Protein AF-A0A849ET04-F1 (afdb_monomer_lite)

Secondary structure (DSSP, 8-state):
-HHHHHHHHHHHHHHHHHHHHHHHHHHHHHHHHHHHHHHHHTT-HHHHHHHHTT---HHHHHHHHHHHHHTT---HHHHHHHHHHHHHHHHHHHHTT-S--

pLDDT: mean 79.89, std 9.7, range [44.94, 90.81]

Structure (mmCIF, N/CA/C/O backbone):
data_AF-A0A849ET04-F1
#
_entry.id   AF-A0A849ET04-F1
#
loop_
_atom_site.group_PDB
_atom_site.id
_atom_site.type_symbol
_atom_site.label_atom_id
_atom_site.label_alt_id
_atom_site.label_comp_id
_atom_site.label_asym_id
_atom_site.label_entity_id
_atom_site.label_seq_id
_atom_site.pdbx_PDB_ins_code
_atom_site.Cartn_x
_atom_site.Cartn_y
_atom_site.Cartn_z
_atom_site.occupancy
_atom_site.B_iso_or_equiv
_atom_site.auth_seq_id
_atom_site.auth_comp_id
_atom_site.auth_asym_id
_atom_site.auth_atom_id
_atom_site.pdbx_PDB_model_num
ATOM 1 N N . MET A 1 1 ? 25.340 0.152 -34.659 1.00 71.75 1 MET A N 1
ATOM 2 C CA . MET A 1 1 ? 23.879 -0.071 -34.514 1.00 71.75 1 MET A CA 1
ATOM 3 C C . MET A 1 1 ? 23.505 -1.174 -33.518 1.00 71.75 1 MET A C 1
ATOM 5 O O . MET A 1 1 ? 22.446 -1.074 -32.926 1.00 71.75 1 MET A O 1
ATOM 9 N N . TYR A 1 2 ? 24.348 -2.176 -33.252 1.00 82.56 2 TYR A N 1
ATOM 10 C CA . TYR A 1 2 ? 24.080 -3.177 -32.202 1.00 82.56 2 TYR A CA 1
ATOM 11 C C . TYR A 1 2 ? 24.100 -2.664 -30.741 1.00 82.56 2 TYR A C 1
ATOM 13 O O . TYR A 1 2 ? 23.275 -3.129 -29.957 1.00 82.56 2 TYR A O 1
ATOM 21 N N . PRO A 1 3 ? 24.942 -1.680 -30.351 1.00 87.88 3 PRO A N 1
ATOM 22 C CA . PRO A 1 3 ? 24.981 -1.209 -28.961 1.00 87.88 3 PRO A CA 1
ATOM 23 C C . PRO A 1 3 ? 23.670 -0.564 -28.491 1.00 87.88 3 PRO A C 1
ATOM 25 O O . PRO A 1 3 ? 23.232 -0.799 -27.370 1.00 87.88 3 PRO A O 1
ATOM 28 N N . ILE A 1 4 ? 23.000 0.201 -29.361 1.00 88.38 4 ILE A N 1
ATOM 29 C CA . ILE A 1 4 ? 21.738 0.867 -29.009 1.00 88.38 4 ILE A CA 1
ATOM 30 C C . ILE A 1 4 ? 20.568 -0.119 -28.896 1.00 88.38 4 ILE A C 1
ATOM 32 O O . ILE A 1 4 ? 19.712 0.037 -28.031 1.00 88.38 4 ILE A O 1
ATOM 36 N N . LEU A 1 5 ? 20.577 -1.186 -29.703 1.00 90.75 5 LEU A N 1
ATOM 37 C CA . LEU A 1 5 ? 19.618 -2.290 -29.610 1.00 90.75 5 LEU A CA 1
ATOM 38 C C . LEU A 1 5 ? 19.722 -3.027 -28.267 1.00 90.75 5 LEU A C 1
ATOM 40 O O . LEU A 1 5 ? 18.702 -3.379 -27.680 1.00 90.75 5 LEU A O 1
ATOM 44 N N . PHE A 1 6 ? 20.940 -3.222 -27.756 1.00 90.19 6 PHE A N 1
ATOM 45 C CA . PHE A 1 6 ? 21.166 -3.874 -26.465 1.00 90.19 6 PHE A CA 1
ATOM 46 C C . PHE A 1 6 ? 20.657 -3.032 -25.284 1.00 90.19 6 PHE A C 1
ATOM 48 O O . PHE A 1 6 ? 19.980 -3.547 -24.390 1.00 90.19 6 PHE A O 1
ATOM 55 N N . VAL A 1 7 ? 20.913 -1.720 -25.308 1.00 90.06 7 VAL A N 1
ATOM 56 C CA . VAL A 1 7 ? 20.385 -0.782 -24.303 1.00 90.06 7 VAL A CA 1
ATOM 57 C C . VAL A 1 7 ? 18.856 -0.743 -24.350 1.00 90.06 7 VAL A C 1
ATOM 59 O O . VAL A 1 7 ? 18.211 -0.817 -23.306 1.00 90.06 7 VAL A O 1
ATOM 62 N N . PHE A 1 8 ? 18.268 -0.712 -25.551 1.00 89.62 8 PHE A N 1
ATOM 63 C CA . PHE A 1 8 ? 16.816 -0.728 -25.730 1.00 89.62 8 PHE A CA 1
ATOM 64 C C . PHE A 1 8 ? 16.170 -2.004 -25.173 1.00 89.62 8 PHE A C 1
ATOM 66 O O . PHE A 1 8 ? 15.202 -1.920 -24.419 1.00 89.62 8 PHE A O 1
ATOM 73 N N . MET A 1 9 ? 16.726 -3.183 -25.476 1.00 90.81 9 MET A N 1
ATOM 74 C CA . MET A 1 9 ? 16.229 -4.449 -24.921 1.00 90.81 9 MET A CA 1
ATOM 75 C C . MET A 1 9 ? 16.304 -4.480 -23.393 1.00 90.81 9 MET A C 1
ATOM 77 O O . MET A 1 9 ? 15.355 -4.915 -22.742 1.00 90.81 9 MET A O 1
ATOM 81 N N . THR A 1 10 ? 17.393 -3.971 -22.816 1.00 89.81 10 THR A N 1
ATOM 82 C CA . THR A 1 10 ? 17.563 -3.914 -21.357 1.00 89.81 10 THR A CA 1
ATOM 83 C C . THR A 1 10 ? 16.545 -2.964 -20.714 1.00 89.81 10 THR A C 1
ATOM 85 O O . THR A 1 10 ? 15.893 -3.332 -19.737 1.00 89.81 10 THR A O 1
ATOM 88 N N . GLY A 1 11 ? 16.329 -1.778 -21.294 1.00 87.81 11 GLY A N 1
ATOM 89 C CA . GLY A 1 11 ? 15.301 -0.841 -20.829 1.00 87.81 11 GLY A CA 1
ATOM 90 C C . GLY A 1 11 ? 13.886 -1.420 -20.926 1.00 87.81 11 GLY A C 1
ATOM 91 O O . GLY A 1 11 ? 13.095 -1.289 -19.991 1.00 87.81 11 GLY A O 1
ATOM 92 N N . MET A 1 12 ? 13.580 -2.131 -22.015 1.00 90.38 12 MET A N 1
ATOM 93 C CA . MET A 1 12 ? 12.275 -2.766 -22.202 1.00 90.38 12 MET A CA 1
ATOM 94 C C . MET A 1 12 ? 12.038 -3.909 -21.206 1.00 90.38 12 MET A C 1
ATOM 96 O O . MET A 1 12 ? 10.937 -4.027 -20.670 1.00 90.38 12 MET A O 1
ATOM 100 N N . ALA A 1 13 ? 13.065 -4.703 -20.886 1.00 89.19 13 ALA A N 1
ATOM 101 C CA . ALA A 1 13 ? 12.972 -5.747 -19.866 1.00 89.19 13 ALA A CA 1
ATOM 102 C C . ALA A 1 13 ? 12.620 -5.171 -18.481 1.00 89.19 13 ALA A C 1
ATOM 104 O O . ALA A 1 13 ? 11.705 -5.668 -17.820 1.00 89.19 13 ALA A O 1
ATOM 105 N N . ILE A 1 14 ? 13.277 -4.077 -18.078 1.00 87.25 14 ILE A N 1
ATOM 106 C CA . ILE A 1 14 ? 13.007 -3.388 -16.804 1.00 87.25 14 ILE A CA 1
ATOM 107 C C . ILE A 1 14 ? 11.580 -2.817 -16.785 1.00 87.25 14 ILE A C 1
ATOM 109 O O . ILE A 1 14 ? 10.857 -2.964 -15.796 1.00 87.25 14 ILE A O 1
ATOM 113 N N . ALA A 1 15 ? 11.144 -2.196 -17.885 1.00 86.31 15 ALA A N 1
ATOM 114 C CA . ALA A 1 15 ? 9.799 -1.637 -17.999 1.00 86.31 15 ALA A CA 1
ATOM 115 C C . ALA A 1 15 ? 8.707 -2.715 -17.880 1.00 86.31 15 ALA A C 1
ATOM 117 O O . ALA A 1 15 ? 7.711 -2.515 -17.178 1.00 86.31 15 ALA A O 1
ATOM 118 N N . ILE A 1 16 ? 8.906 -3.875 -18.513 1.00 89.31 16 ILE A N 1
ATOM 119 C CA . ILE A 1 16 ? 7.967 -5.002 -18.450 1.00 89.31 16 ILE A CA 1
ATOM 120 C C . ILE A 1 16 ? 7.900 -5.575 -17.031 1.00 89.31 16 ILE A C 1
ATOM 122 O O . ILE A 1 16 ? 6.803 -5.749 -16.494 1.00 89.31 16 ILE A O 1
ATOM 126 N N . GLU A 1 17 ? 9.042 -5.830 -16.387 1.00 86.69 17 GLU A N 1
ATOM 127 C CA . GLU A 1 17 ? 9.067 -6.321 -15.004 1.00 86.69 17 GLU A CA 1
ATOM 128 C C . GLU A 1 17 ? 8.305 -5.370 -14.066 1.00 86.69 17 GLU A C 1
ATOM 130 O O . GLU A 1 17 ? 7.490 -5.799 -13.238 1.00 86.69 17 GLU A O 1
ATOM 135 N N . ARG A 1 18 ? 8.518 -4.060 -14.241 1.00 82.50 18 ARG A N 1
ATOM 136 C CA . ARG A 1 18 ? 7.829 -3.013 -13.487 1.00 82.50 18 ARG A CA 1
ATOM 137 C C . ARG A 1 18 ? 6.322 -3.046 -13.714 1.00 82.50 18 ARG A C 1
ATOM 139 O O . ARG A 1 18 ? 5.577 -2.995 -12.733 1.00 82.50 18 ARG A O 1
ATOM 146 N N . TRP A 1 19 ? 5.871 -3.160 -14.963 1.00 84.56 19 TRP A N 1
ATOM 147 C CA . TRP A 1 19 ? 4.447 -3.267 -15.288 1.00 84.56 19 TRP A CA 1
ATOM 148 C C . TRP A 1 19 ? 3.815 -4.428 -14.516 1.00 84.56 19 TRP A C 1
ATOM 150 O O . TRP A 1 19 ? 2.844 -4.228 -13.780 1.00 84.56 19 TRP A O 1
ATOM 160 N N . PHE A 1 20 ? 4.379 -5.635 -14.621 1.00 86.75 20 PHE A N 1
ATOM 161 C CA . PHE A 1 20 ? 3.846 -6.809 -13.927 1.00 86.75 20 PHE A CA 1
ATOM 162 C C . PHE A 1 20 ? 3.825 -6.627 -12.408 1.00 86.75 20 PHE A C 1
ATOM 164 O O . PHE A 1 20 ? 2.839 -6.976 -11.753 1.00 86.75 20 PHE A O 1
ATOM 171 N N . ARG A 1 21 ? 4.887 -6.052 -11.836 1.00 81.81 21 ARG A N 1
ATOM 172 C CA . ARG A 1 21 ? 4.998 -5.833 -10.393 1.00 81.81 21 ARG A CA 1
ATOM 173 C C . ARG A 1 21 ? 3.973 -4.821 -9.878 1.00 81.81 21 ARG A C 1
ATOM 175 O O . ARG A 1 21 ? 3.277 -5.137 -8.913 1.00 81.81 21 ARG A O 1
ATOM 182 N N . LEU A 1 22 ? 3.838 -3.653 -10.514 1.00 80.81 22 LEU A N 1
ATOM 183 C CA . LEU A 1 22 ? 2.847 -2.646 -10.109 1.00 80.81 22 LEU A CA 1
ATOM 184 C C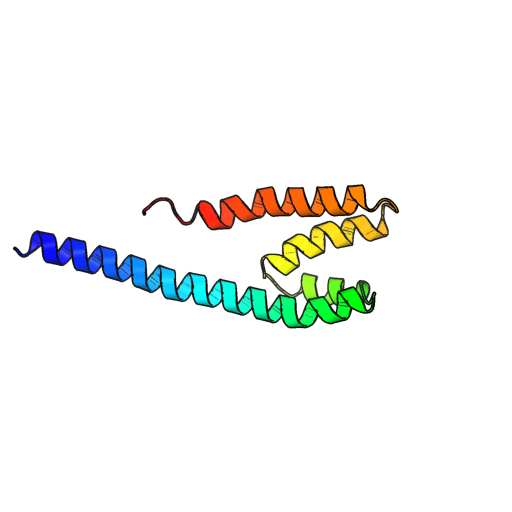 . LEU A 1 22 ? 1.426 -3.183 -10.246 1.00 80.81 22 LEU A C 1
ATOM 186 O O . LEU A 1 22 ? 0.633 -3.036 -9.319 1.00 80.81 22 LEU A O 1
ATOM 190 N N . ASN A 1 23 ? 1.119 -3.863 -11.353 1.00 84.69 23 ASN A N 1
ATOM 191 C CA . ASN A 1 23 ? -0.198 -4.468 -11.532 1.00 84.69 23 ASN A CA 1
ATOM 192 C C . ASN A 1 23 ? -0.499 -5.515 -10.464 1.00 84.69 23 ASN A C 1
ATOM 194 O O . ASN A 1 23 ? -1.612 -5.557 -9.941 1.00 84.69 23 ASN A O 1
ATOM 198 N N . ARG A 1 24 ? 0.489 -6.337 -10.095 1.00 84.25 24 ARG A N 1
ATOM 199 C CA . ARG A 1 24 ? 0.323 -7.330 -9.033 1.00 84.25 24 ARG A CA 1
ATOM 200 C C . ARG A 1 24 ? 0.065 -6.674 -7.679 1.00 84.25 24 ARG A C 1
ATOM 202 O O . ARG A 1 24 ? -0.886 -7.058 -7.004 1.00 84.25 24 ARG A O 1
ATOM 209 N N . VAL A 1 25 ? 0.875 -5.690 -7.286 1.00 82.00 25 VAL A N 1
ATOM 210 C CA . VAL A 1 25 ? 0.717 -4.989 -5.999 1.00 82.00 25 VAL A CA 1
ATOM 211 C C . VAL A 1 25 ? -0.605 -4.221 -5.955 1.00 82.00 25 VAL A C 1
ATOM 213 O O . VAL A 1 25 ? -1.355 -4.361 -4.992 1.00 82.00 25 VAL A O 1
ATOM 216 N N . GLY A 1 26 ? -0.945 -3.488 -7.017 1.00 83.06 26 GLY A N 1
ATOM 217 C CA . GLY A 1 26 ? -2.208 -2.758 -7.122 1.00 83.06 26 GLY A CA 1
ATOM 218 C C . GLY A 1 26 ? -3.428 -3.678 -7.077 1.00 83.06 26 GLY A C 1
ATOM 219 O O . GLY A 1 26 ? -4.397 -3.384 -6.380 1.00 83.06 26 GLY A O 1
ATOM 220 N N . SER A 1 27 ? -3.367 -4.829 -7.755 1.00 85.44 27 SER A N 1
ATOM 221 C CA . SER A 1 27 ? -4.436 -5.832 -7.727 1.00 85.44 27 SER A CA 1
ATOM 222 C C . SER A 1 27 ? -4.645 -6.413 -6.325 1.00 85.44 27 SER A C 1
ATOM 224 O O . SER A 1 27 ? -5.782 -6.468 -5.855 1.00 85.44 27 SER A O 1
ATOM 226 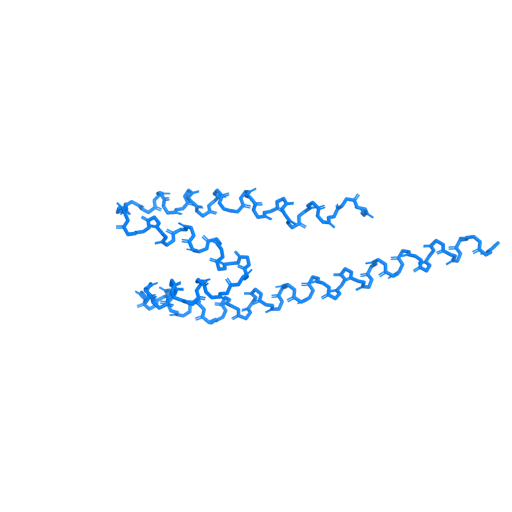N N . ILE A 1 28 ? -3.561 -6.778 -5.629 1.00 85.06 28 ILE A N 1
ATOM 227 C CA . ILE A 1 28 ? -3.621 -7.281 -4.248 1.00 85.06 28 ILE A CA 1
ATOM 228 C C . ILE A 1 28 ? -4.221 -6.214 -3.331 1.00 85.06 28 ILE A C 1
ATOM 230 O O . ILE A 1 28 ? -5.192 -6.488 -2.632 1.00 85.06 28 ILE A O 1
ATOM 234 N N . ASN A 1 29 ? -3.715 -4.982 -3.399 1.00 85.44 29 ASN A N 1
ATOM 235 C CA . ASN A 1 29 ? -4.172 -3.893 -2.543 1.00 85.44 29 ASN A CA 1
ATOM 236 C C . ASN A 1 29 ? -5.661 -3.573 -2.755 1.00 85.44 29 ASN A C 1
ATOM 238 O O . ASN A 1 29 ? -6.418 -3.418 -1.798 1.00 85.44 29 ASN A O 1
ATOM 242 N N . ARG A 1 30 ? -6.112 -3.544 -4.017 1.00 85.88 30 ARG A N 1
ATOM 243 C CA . ARG A 1 30 ? -7.520 -3.311 -4.366 1.00 85.88 30 ARG A CA 1
ATOM 244 C C . ARG A 1 30 ? -8.422 -4.450 -3.897 1.00 85.88 30 ARG A C 1
ATOM 246 O O . ARG A 1 30 ? -9.523 -4.188 -3.415 1.00 85.88 30 ARG A O 1
ATOM 253 N N . LYS A 1 31 ? -7.963 -5.700 -4.013 1.00 87.44 31 LYS A N 1
ATOM 254 C CA . LYS A 1 31 ? -8.693 -6.871 -3.516 1.00 87.44 31 LYS A CA 1
ATOM 255 C C . LYS A 1 31 ? -8.860 -6.792 -2.001 1.00 87.44 31 LYS A C 1
ATOM 257 O O . LYS A 1 31 ? -9.986 -6.887 -1.522 1.00 87.44 31 LYS A O 1
ATOM 262 N N . THR A 1 32 ? -7.783 -6.541 -1.264 1.00 85.81 32 THR A N 1
ATOM 263 C CA . THR A 1 32 ? -7.831 -6.411 0.196 1.00 85.81 32 THR A CA 1
ATOM 264 C C . THR A 1 32 ? -8.733 -5.249 0.625 1.00 85.81 32 THR A C 1
ATOM 266 O O . THR A 1 32 ? -9.605 -5.433 1.473 1.00 85.81 32 THR A O 1
ATOM 269 N N . TRP A 1 33 ? -8.637 -4.087 -0.033 1.00 87.25 33 TRP A N 1
ATOM 270 C CA . TRP A 1 33 ? -9.521 -2.948 0.242 1.00 87.25 33 TRP A CA 1
ATOM 271 C C . TRP A 1 33 ? -11.001 -3.268 0.002 1.00 87.25 33 TRP A C 1
ATOM 273 O O . TRP A 1 33 ? -11.837 -2.933 0.835 1.00 87.25 33 TRP A O 1
ATOM 283 N N . SER A 1 34 ? -11.337 -3.968 -1.088 1.00 87.25 34 SER A N 1
ATOM 284 C CA . SER A 1 34 ? -12.731 -4.330 -1.396 1.00 87.25 34 SER A CA 1
ATOM 285 C C . SER A 1 34 ? -13.383 -5.214 -0.327 1.00 87.25 34 SER A C 1
ATOM 287 O O . SER A 1 34 ? -14.597 -5.159 -0.142 1.00 87.25 34 SER A O 1
ATOM 289 N N . VAL A 1 35 ? -12.576 -5.996 0.396 1.00 86.25 35 VAL A N 1
ATOM 290 C CA . VAL A 1 35 ? -13.040 -6.872 1.476 1.00 86.25 35 VAL A CA 1
ATOM 291 C C . VAL A 1 35 ? -13.095 -6.122 2.809 1.00 86.25 35 VAL A C 1
ATOM 293 O O . VAL A 1 35 ? -14.067 -6.262 3.548 1.00 86.25 35 VAL A O 1
ATOM 296 N N . ILE A 1 36 ? -12.082 -5.305 3.113 1.00 85.81 36 ILE A N 1
ATOM 297 C CA . ILE A 1 36 ? -11.980 -4.600 4.397 1.00 85.81 36 ILE A CA 1
ATOM 298 C C . ILE A 1 36 ? -12.940 -3.406 4.478 1.00 85.81 36 ILE A C 1
ATOM 300 O O . ILE A 1 36 ? -13.575 -3.202 5.513 1.00 85.81 36 ILE A O 1
ATOM 304 N N . HIS A 1 37 ? -13.091 -2.635 3.398 1.00 86.06 37 HIS A N 1
ATOM 305 C CA . HIS A 1 37 ? -13.938 -1.440 3.350 1.00 86.06 37 HIS A CA 1
ATOM 306 C C . HIS A 1 37 ? -15.367 -1.666 3.888 1.00 86.06 37 HIS A C 1
ATOM 308 O O . HIS A 1 37 ? -15.769 -0.948 4.806 1.00 86.06 37 HIS A O 1
ATOM 314 N N . PRO A 1 38 ? -16.145 -2.668 3.423 1.00 88.75 38 PRO A N 1
ATOM 315 C CA . PRO A 1 38 ? -17.490 -2.894 3.952 1.00 88.75 38 PRO A CA 1
ATOM 316 C C . PRO A 1 38 ? -17.504 -3.310 5.432 1.00 88.75 38 PRO A C 1
ATOM 318 O O . PRO A 1 38 ? -18.486 -3.039 6.118 1.00 88.75 38 PRO A O 1
ATOM 321 N N . MET A 1 39 ? -16.449 -3.953 5.943 1.00 85.44 39 MET A N 1
ATOM 322 C CA . MET A 1 39 ? -16.350 -4.341 7.358 1.00 85.44 39 MET A CA 1
ATOM 323 C C . MET A 1 39 ? -16.036 -3.139 8.256 1.00 85.44 39 MET A C 1
ATOM 325 O O . MET A 1 39 ? -16.610 -3.023 9.337 1.00 85.44 39 MET A O 1
ATOM 329 N N . LEU A 1 40 ? -15.193 -2.212 7.784 1.00 83.38 40 LEU A N 1
ATOM 330 C CA . LEU A 1 40 ? -14.929 -0.938 8.460 1.00 83.38 40 LEU A CA 1
ATOM 331 C C . LEU A 1 40 ? -16.196 -0.081 8.561 1.00 83.38 40 LEU A C 1
ATOM 333 O O . LEU A 1 40 ? -16.498 0.432 9.634 1.00 83.38 40 LEU A O 1
ATOM 337 N N . VAL A 1 41 ? -16.975 0.017 7.476 1.00 85.19 41 VAL A N 1
ATOM 338 C CA . VAL A 1 41 ? -18.250 0.763 7.458 1.00 85.19 41 VAL A CA 1
ATOM 339 C C . VAL A 1 41 ? -19.273 0.157 8.426 1.00 85.19 41 VAL A C 1
ATOM 341 O O . VAL A 1 41 ? -20.020 0.885 9.072 1.00 85.19 41 VAL A O 1
ATOM 344 N N . LYS A 1 42 ? -19.287 -1.173 8.567 1.00 86.12 42 LYS A N 1
ATOM 345 C CA . LYS A 1 42 ? -20.154 -1.889 9.516 1.00 86.12 42 LYS A CA 1
ATOM 346 C C . LYS A 1 42 ? -19.669 -1.826 10.971 1.00 86.12 42 LYS A C 1
ATOM 348 O O . LYS A 1 42 ? -20.378 -2.303 11.851 1.00 86.12 42 LYS A O 1
ATOM 353 N N . GLY A 1 43 ? -18.483 -1.270 11.235 1.00 81.50 43 GLY A N 1
ATOM 354 C CA . GLY A 1 43 ? -17.892 -1.209 12.575 1.00 81.50 43 GLY A CA 1
ATOM 355 C C . GLY A 1 43 ? -17.321 -2.540 13.079 1.00 81.50 43 GLY A C 1
ATOM 356 O O . GLY A 1 43 ? -17.073 -2.689 14.273 1.00 81.50 43 GLY A O 1
ATOM 357 N N . GLU A 1 44 ? -17.089 -3.518 12.197 1.00 84.75 44 GLU A N 1
ATOM 358 C CA . GLU A 1 44 ? -16.575 -4.849 12.554 1.00 84.75 44 GLU A CA 1
ATOM 359 C C . GLU A 1 44 ? -15.038 -4.854 12.707 1.00 84.75 44 GLU A C 1
ATOM 361 O O . GLU A 1 44 ? -14.324 -5.602 12.034 1.00 84.75 44 GLU A O 1
ATOM 366 N N . PHE A 1 45 ? -14.501 -4.011 13.593 1.00 81.25 45 PHE A N 1
ATOM 367 C CA . PHE A 1 45 ? -13.054 -3.781 13.719 1.00 81.25 45 PHE A CA 1
ATOM 368 C C . PHE A 1 45 ? -12.252 -5.029 14.121 1.00 81.25 45 PHE A C 1
ATOM 370 O O . PHE A 1 45 ? -11.136 -5.215 13.637 1.00 81.25 45 PHE A O 1
ATOM 377 N N . ASP A 1 46 ? -12.811 -5.928 14.934 1.00 81.31 46 ASP A N 1
ATOM 378 C CA . ASP A 1 46 ? -12.113 -7.153 15.351 1.00 81.31 46 ASP A CA 1
ATOM 379 C C . ASP A 1 46 ? -11.925 -8.150 14.200 1.00 81.31 46 ASP A C 1
ATOM 381 O O . ASP A 1 46 ? -10.861 -8.761 14.064 1.00 81.31 46 ASP A O 1
ATOM 385 N N . LYS A 1 47 ? -12.916 -8.260 13.303 1.00 82.25 47 LYS A N 1
ATOM 386 C CA . LYS A 1 47 ? -12.790 -9.073 12.082 1.00 82.25 47 LYS A CA 1
ATOM 387 C C . LYS A 1 47 ? -11.757 -8.477 11.133 1.00 82.25 47 LYS A C 1
ATOM 389 O O . LYS A 1 47 ? -10.965 -9.213 10.545 1.00 82.25 47 LYS A O 1
ATOM 394 N N . VAL A 1 48 ? -11.737 -7.149 11.019 1.00 84.50 48 VAL A N 1
ATOM 395 C CA . VAL A 1 48 ? -10.751 -6.432 10.207 1.00 84.50 48 VAL A CA 1
ATOM 396 C C . VAL A 1 48 ? -9.337 -6.655 10.750 1.00 84.50 48 VAL A C 1
ATOM 398 O O . VAL A 1 48 ? -8.455 -7.015 9.975 1.00 84.50 48 VAL A O 1
ATOM 401 N N . ARG A 1 49 ? -9.117 -6.562 12.069 1.00 81.56 49 ARG A N 1
ATOM 402 C CA . ARG A 1 49 ? -7.818 -6.869 12.702 1.00 81.56 49 ARG A CA 1
ATOM 403 C C . ARG A 1 49 ? -7.351 -8.298 12.414 1.00 81.56 49 ARG A C 1
ATOM 405 O O . ARG A 1 49 ? -6.197 -8.500 12.041 1.00 81.56 49 ARG A O 1
ATOM 412 N N . ALA A 1 50 ? -8.243 -9.283 12.531 1.00 83.00 50 ALA A N 1
ATOM 413 C CA . ALA A 1 50 ? -7.917 -10.684 12.252 1.00 83.00 50 ALA A CA 1
ATOM 414 C C . ALA A 1 50 ? -7.555 -10.936 10.776 1.00 83.00 50 ALA A C 1
ATOM 416 O O . ALA A 1 50 ? -6.729 -11.799 10.474 1.00 83.00 50 ALA A O 1
ATOM 417 N N . MET A 1 51 ? -8.169 -10.190 9.854 1.00 82.06 51 MET A N 1
ATOM 418 C CA . MET A 1 51 ? -7.885 -10.273 8.422 1.00 82.06 51 MET A CA 1
ATOM 419 C C . MET A 1 51 ? -6.571 -9.578 8.063 1.00 82.06 51 MET A C 1
ATOM 421 O O . MET A 1 51 ? -5.747 -10.151 7.354 1.00 82.06 51 MET A O 1
ATOM 425 N N . ILE A 1 52 ? -6.353 -8.381 8.606 1.00 83.50 52 ILE A N 1
ATOM 426 C CA . ILE A 1 52 ? -5.132 -7.598 8.419 1.00 83.50 52 ILE A CA 1
ATOM 427 C C . ILE A 1 52 ? -3.906 -8.350 8.932 1.00 83.50 52 ILE A C 1
ATOM 429 O O . ILE A 1 52 ? -2.892 -8.379 8.251 1.00 83.50 52 ILE A O 1
ATOM 433 N N . GLY A 1 53 ? -3.995 -9.021 10.085 1.00 74.94 53 GLY A N 1
ATOM 434 C CA . GLY A 1 53 ? -2.869 -9.796 10.621 1.00 74.94 53 GLY A CA 1
ATOM 435 C C . GLY A 1 53 ? -2.419 -10.959 9.724 1.00 74.94 53 GLY A C 1
ATOM 436 O O . GLY A 1 53 ? -1.297 -11.440 9.859 1.00 74.94 53 GLY A O 1
ATOM 437 N N . LYS A 1 54 ? -3.276 -11.415 8.800 1.00 75.00 54 LYS A N 1
ATOM 438 C CA . LYS A 1 54 ? -2.967 -12.481 7.833 1.00 75.00 54 LYS A CA 1
ATOM 439 C C . LYS A 1 54 ? -2.533 -11.948 6.467 1.00 75.00 54 LYS A C 1
ATOM 441 O O . LYS A 1 54 ? -1.876 -12.674 5.721 1.00 75.00 54 LYS A O 1
ATOM 446 N N . ASP A 1 55 ? -2.908 -10.719 6.125 1.00 75.12 55 ASP A N 1
ATOM 447 C CA . ASP A 1 55 ? -2.655 -10.108 4.822 1.00 75.12 55 ASP A CA 1
ATOM 448 C C . ASP A 1 55 ? -1.418 -9.192 4.883 1.00 75.12 55 ASP A C 1
ATOM 450 O O . ASP A 1 55 ? -1.276 -8.362 5.773 1.00 75.12 55 ASP A O 1
ATOM 454 N N . LYS A 1 56 ? -0.498 -9.343 3.924 1.00 71.19 56 LYS A N 1
ATOM 455 C CA . LYS A 1 56 ? 0.739 -8.542 3.825 1.00 71.19 56 LYS A CA 1
ATOM 456 C C . LYS A 1 56 ? 0.598 -7.336 2.894 1.00 71.19 56 LYS A C 1
ATOM 458 O O . LYS A 1 56 ? 1.604 -6.748 2.503 1.00 71.19 56 LYS A O 1
ATOM 463 N N . SER A 1 57 ? -0.616 -7.010 2.459 1.00 81.25 57 SER A N 1
ATOM 464 C CA . SER A 1 57 ? -0.851 -5.825 1.643 1.00 81.25 57 SER A CA 1
ATOM 465 C C . SER A 1 57 ? -0.528 -4.544 2.410 1.00 81.25 57 SER A C 1
ATOM 467 O O . SER A 1 57 ? -0.650 -4.449 3.632 1.00 81.25 57 SER A O 1
ATOM 469 N N . THR A 1 58 ? -0.139 -3.528 1.654 1.00 81.06 58 THR A N 1
ATOM 470 C CA . THR A 1 58 ? 0.215 -2.212 2.174 1.00 81.06 58 THR A CA 1
ATOM 471 C C . THR A 1 58 ? -0.931 -1.563 2.956 1.00 81.06 58 THR A C 1
ATOM 473 O O . THR A 1 58 ? -0.723 -1.038 4.046 1.00 81.06 58 THR A O 1
ATOM 476 N N . VAL A 1 59 ? -2.163 -1.660 2.443 1.00 81.12 59 VAL A N 1
ATOM 477 C CA . VAL A 1 59 ? -3.368 -1.167 3.129 1.00 81.12 59 VAL A CA 1
ATOM 478 C C . VAL A 1 59 ? -3.627 -1.911 4.436 1.00 81.12 59 VAL A C 1
ATOM 480 O O . VAL A 1 59 ? -4.043 -1.287 5.409 1.00 81.12 59 VAL A O 1
ATOM 483 N N . ALA A 1 60 ? -3.364 -3.220 4.491 1.00 81.69 60 ALA A N 1
ATOM 484 C CA . ALA A 1 60 ? -3.500 -3.978 5.728 1.00 81.69 60 ALA A CA 1
ATOM 485 C C . ALA A 1 60 ? -2.510 -3.482 6.792 1.00 81.69 60 ALA A C 1
ATOM 487 O O . ALA A 1 60 ? -2.922 -3.213 7.914 1.00 81.69 60 ALA A O 1
ATOM 488 N N . GLN A 1 61 ? -1.239 -3.271 6.443 1.00 81.69 61 GLN A N 1
ATOM 489 C CA . GLN A 1 61 ? -0.240 -2.752 7.386 1.00 81.69 61 GLN A CA 1
ATOM 490 C C . GLN A 1 61 ? -0.614 -1.367 7.942 1.00 81.69 61 GLN A C 1
ATOM 492 O O . GLN A 1 61 ? -0.611 -1.185 9.160 1.00 81.69 61 GLN A O 1
ATOM 497 N N . MET A 1 62 ? -1.014 -0.437 7.067 1.00 85.12 62 MET A N 1
ATOM 498 C CA . MET A 1 62 ? -1.456 0.914 7.447 1.00 85.12 62 MET A CA 1
ATOM 499 C C . MET A 1 62 ? -2.658 0.873 8.404 1.00 85.12 62 MET A C 1
ATOM 501 O O . MET A 1 62 ? -2.648 1.465 9.484 1.00 85.12 62 MET A O 1
ATOM 505 N N . LEU A 1 63 ? -3.693 0.109 8.039 1.00 82.44 63 LEU A N 1
ATOM 506 C CA . LEU A 1 63 ? -4.888 -0.051 8.868 1.00 82.44 63 LEU A CA 1
ATOM 507 C C . LEU A 1 63 ? -4.590 -0.792 10.175 1.00 82.44 63 LEU A C 1
ATOM 509 O O . LEU A 1 63 ? -5.203 -0.492 11.192 1.00 82.44 63 LEU A O 1
ATOM 513 N N . GLY A 1 64 ? -3.656 -1.742 10.179 1.00 81.38 64 GLY A N 1
ATOM 514 C CA . GLY A 1 64 ? -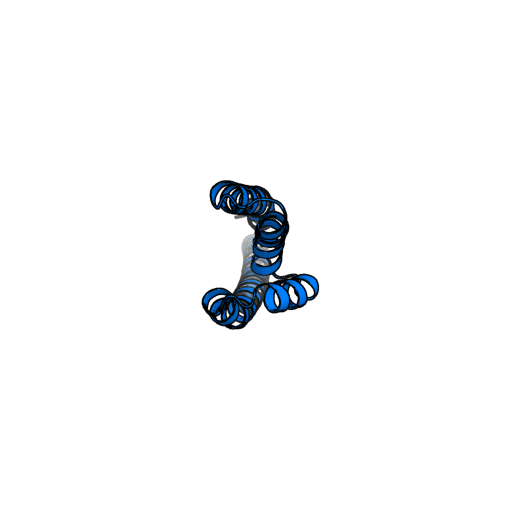3.242 -2.467 11.377 1.00 81.38 64 GLY A CA 1
ATOM 515 C C . GLY A 1 64 ? -2.663 -1.540 12.443 1.00 81.38 64 GLY A C 1
ATOM 516 O O . GLY A 1 64 ? -3.042 -1.649 13.609 1.00 81.38 64 GLY A O 1
ATOM 517 N N . MET A 1 65 ? -1.814 -0.589 12.043 1.00 79.75 65 MET A N 1
ATOM 518 C CA . MET A 1 65 ? -1.246 0.412 12.956 1.00 79.75 65 MET A CA 1
ATOM 519 C C . MET A 1 65 ? -2.312 1.372 13.494 1.00 79.75 65 MET A C 1
ATOM 521 O O . MET A 1 65 ? -2.382 1.583 14.707 1.00 79.75 65 MET A O 1
ATOM 525 N N . GLY A 1 66 ? -3.210 1.870 12.636 1.00 79.06 66 GLY A N 1
ATOM 526 C CA . GLY A 1 66 ? -4.333 2.710 13.074 1.00 79.06 66 GLY A CA 1
ATOM 527 C C . GLY A 1 66 ? -5.294 1.977 14.026 1.00 79.06 66 GLY A C 1
ATOM 528 O O . GLY A 1 66 ? -5.640 2.473 15.101 1.00 79.06 66 GLY A O 1
ATOM 529 N N . LEU A 1 67 ? -5.686 0.745 13.687 1.00 77.88 67 LEU A N 1
ATOM 530 C CA . LEU A 1 67 ? -6.609 -0.065 14.493 1.00 77.88 67 LEU A CA 1
ATOM 531 C C . LEU A 1 67 ? -5.993 -0.548 15.810 1.00 77.88 67 LEU A C 1
ATOM 533 O O . LEU A 1 67 ? -6.740 -0.802 16.759 1.00 77.88 67 LEU A O 1
ATOM 537 N N . ALA A 1 68 ? -4.667 -0.679 15.903 1.00 75.50 68 ALA A N 1
ATOM 538 C CA . ALA A 1 68 ? -3.984 -0.978 17.161 1.00 75.50 68 ALA A CA 1
ATOM 539 C C . ALA A 1 68 ? -4.135 0.172 18.175 1.00 75.50 68 ALA A C 1
ATOM 541 O O . ALA A 1 68 ? -4.325 -0.075 19.365 1.00 75.50 68 ALA A O 1
ATOM 542 N N . ARG A 1 69 ? -4.137 1.427 17.705 1.00 70.25 69 ARG A N 1
ATOM 543 C CA . ARG A 1 69 ? -4.317 2.622 18.548 1.00 70.25 69 ARG A CA 1
ATOM 544 C C . ARG A 1 69 ? -5.782 2.881 18.919 1.00 70.25 69 ARG A C 1
ATOM 546 O O . ARG A 1 69 ? -6.036 3.371 20.017 1.00 70.25 69 ARG A O 1
ATOM 553 N N . GLN A 1 70 ? -6.743 2.450 18.092 1.00 67.00 70 GLN A N 1
ATOM 554 C CA . GLN A 1 70 ? -8.188 2.585 18.358 1.00 67.00 70 GLN A CA 1
ATOM 555 C C . GLN A 1 70 ? -8.645 1.934 19.681 1.00 67.00 70 GLN A C 1
ATOM 557 O O . GLN A 1 70 ? -9.610 2.387 20.290 1.00 67.00 70 GLN A O 1
ATOM 562 N N . GLY A 1 71 ? -7.985 0.856 20.124 1.00 62.81 71 GLY A N 1
ATOM 563 C CA . GLY A 1 71 ? -8.326 0.174 21.381 1.00 62.81 71 GLY A CA 1
ATOM 564 C C . GLY A 1 71 ? -7.728 0.821 22.634 1.00 62.81 71 GLY A C 1
ATOM 565 O O . GLY A 1 71 ? -8.293 0.681 23.714 1.00 62.81 71 GLY A O 1
ATOM 566 N N . ALA A 1 72 ? -6.603 1.529 22.496 1.00 59.12 72 ALA A N 1
ATOM 567 C CA . ALA A 1 72 ? -5.862 2.109 23.615 1.00 59.12 72 ALA A CA 1
ATOM 568 C C . ALA A 1 72 ? -6.211 3.586 23.865 1.00 59.12 72 ALA A C 1
ATOM 570 O O . ALA A 1 72 ? -6.130 4.046 25.003 1.00 59.12 72 ALA A O 1
ATOM 571 N N . VAL A 1 73 ? -6.615 4.334 22.829 1.00 54.97 73 VAL A N 1
ATOM 572 C CA . VAL A 1 73 ? -6.878 5.777 22.923 1.00 54.97 73 VAL A CA 1
ATOM 573 C C . VAL A 1 73 ? -8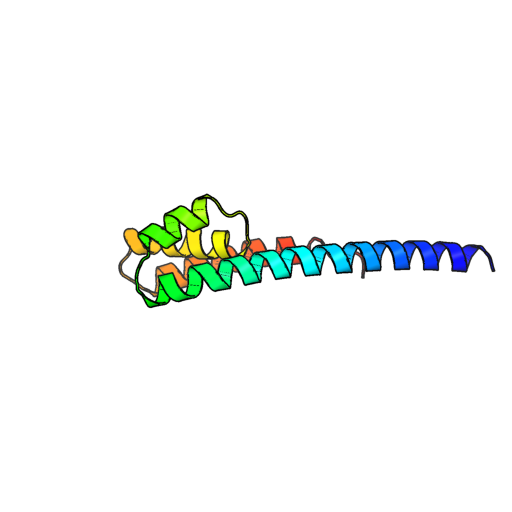.193 6.139 22.223 1.00 54.97 73 VAL A C 1
ATOM 575 O O . VAL A 1 73 ? -8.438 5.757 21.084 1.00 54.97 73 VAL A O 1
ATOM 578 N N . ARG A 1 74 ? -9.074 6.881 22.916 1.00 58.72 74 ARG A N 1
ATOM 579 C CA . ARG A 1 74 ? -10.420 7.267 22.425 1.00 58.72 74 ARG A CA 1
ATOM 580 C C . ARG A 1 74 ? -10.411 8.431 21.422 1.00 58.72 74 ARG A C 1
ATOM 582 O O . ARG A 1 74 ? -11.476 8.789 20.918 1.00 58.72 74 ARG A O 1
ATOM 589 N N . ARG A 1 75 ? -9.260 9.061 21.169 1.00 70.81 75 ARG A N 1
ATOM 590 C CA . ARG A 1 75 ? -9.150 10.238 20.294 1.00 70.81 75 ARG A CA 1
ATOM 591 C C . ARG A 1 75 ? -8.901 9.786 18.859 1.00 70.81 75 ARG A C 1
ATOM 593 O O . ARG A 1 75 ? -8.030 8.963 18.605 1.00 70.81 75 ARG A O 1
ATOM 600 N N . ARG A 1 76 ? -9.687 10.324 17.924 1.00 74.00 76 ARG A N 1
ATOM 601 C CA . ARG A 1 76 ? -9.554 10.024 16.489 1.00 74.00 76 ARG A CA 1
ATOM 602 C C . ARG A 1 76 ? -8.215 10.511 15.923 1.00 74.00 76 ARG A C 1
ATOM 604 O O . ARG A 1 76 ? -7.656 9.829 15.076 1.00 74.00 76 ARG A O 1
ATOM 611 N N . GLU A 1 77 ? -7.694 11.614 16.453 1.00 80.62 77 GLU A N 1
ATOM 612 C CA . GLU A 1 77 ? -6.408 12.208 16.059 1.00 80.62 77 GLU A CA 1
ATOM 613 C C . GLU A 1 77 ? -5.242 11.223 16.211 1.00 80.62 77 GLU A C 1
ATOM 615 O O . GLU A 1 77 ? -4.454 11.055 15.291 1.00 80.62 77 GLU A O 1
ATOM 620 N N . ASP A 1 78 ? -5.174 10.475 17.316 1.00 76.88 78 ASP A N 1
ATOM 621 C CA . ASP A 1 78 ? -4.080 9.519 17.550 1.00 76.88 78 ASP A CA 1
ATOM 622 C C . ASP A 1 78 ? -4.113 8.318 16.586 1.00 76.88 78 ASP A C 1
ATOM 624 O O . ASP A 1 78 ? -3.091 7.672 16.343 1.00 76.88 78 ASP A O 1
ATOM 628 N N . ILE A 1 79 ? -5.295 8.004 16.043 1.00 76.88 79 ILE A N 1
ATOM 629 C CA . ILE A 1 79 ? -5.479 6.970 15.018 1.00 76.88 79 ILE A CA 1
ATOM 630 C C . ILE A 1 79 ? -5.000 7.500 13.666 1.00 76.88 79 ILE A C 1
ATOM 632 O O . ILE A 1 79 ? -4.299 6.792 12.950 1.00 76.88 79 ILE A O 1
ATOM 636 N N . GLU A 1 80 ? -5.371 8.734 13.328 1.00 79.50 80 GLU A N 1
ATOM 637 C CA . GLU A 1 80 ? -4.966 9.409 12.095 1.00 79.50 80 GLU A CA 1
ATOM 638 C C . GLU A 1 80 ? -3.451 9.589 12.028 1.00 79.50 80 GLU A C 1
ATOM 640 O O . GLU A 1 80 ? -2.839 9.132 11.067 1.00 79.50 80 GLU A O 1
ATOM 645 N N . ILE A 1 81 ? -2.834 10.089 13.100 1.00 84.88 81 ILE A N 1
ATOM 646 C CA . ILE A 1 81 ? -1.378 10.256 13.204 1.00 84.88 81 ILE A CA 1
ATOM 647 C C . ILE A 1 81 ? -0.651 8.917 13.010 1.00 84.88 81 ILE A C 1
ATOM 649 O O . ILE A 1 81 ? 0.337 8.849 12.285 1.00 84.88 81 ILE A O 1
ATOM 653 N N . ALA A 1 82 ? -1.147 7.824 13.602 1.00 82.50 82 ALA A N 1
ATOM 654 C CA . ALA A 1 82 ? -0.538 6.504 13.424 1.00 82.50 82 ALA A CA 1
ATOM 655 C C . ALA A 1 82 ? -0.675 5.973 11.986 1.00 82.50 82 ALA A C 1
ATOM 657 O O . ALA A 1 82 ? 0.215 5.281 11.486 1.00 82.50 82 ALA A O 1
ATOM 658 N N . MET A 1 83 ? -1.782 6.287 11.307 1.00 84.19 83 MET A N 1
ATOM 659 C CA . MET A 1 83 ? -1.946 5.956 9.892 1.00 84.19 83 MET A CA 1
ATOM 660 C C . MET A 1 83 ? -1.017 6.804 9.016 1.00 84.19 83 MET A C 1
ATOM 662 O O . MET A 1 83 ? -0.357 6.242 8.145 1.00 84.19 83 MET A O 1
ATOM 666 N N . GLU A 1 84 ? -0.902 8.108 9.265 1.00 85.56 84 GLU A N 1
ATOM 667 C CA . GLU A 1 84 ? 0.025 8.995 8.552 1.00 85.56 84 GLU A CA 1
ATOM 668 C C . GLU A 1 84 ? 1.485 8.570 8.735 1.00 85.56 84 GLU A C 1
ATOM 670 O O . GLU A 1 84 ? 2.239 8.501 7.767 1.00 85.56 84 GLU A O 1
ATOM 675 N N . GLU A 1 85 ? 1.877 8.198 9.952 1.00 86.06 85 GLU A N 1
ATOM 676 C CA . GLU A 1 85 ? 3.212 7.679 10.250 1.00 86.06 85 GLU A CA 1
ATOM 677 C C . GLU A 1 85 ? 3.500 6.394 9.463 1.00 86.06 85 GLU A C 1
ATOM 679 O O . GLU A 1 85 ? 4.534 6.278 8.801 1.00 86.06 85 GLU A O 1
ATOM 684 N N . SER A 1 86 ? 2.540 5.466 9.425 1.00 81.94 86 SER A N 1
ATOM 685 C CA . SER A 1 86 ? 2.669 4.250 8.617 1.00 81.94 86 SER A CA 1
ATOM 686 C C . SER A 1 86 ? 2.749 4.543 7.113 1.00 81.94 86 SER A C 1
ATOM 688 O O . SER A 1 86 ? 3.484 3.872 6.386 1.00 81.94 86 SER A O 1
ATOM 690 N N . MET A 1 87 ? 2.050 5.576 6.626 1.00 83.69 87 MET A N 1
ATOM 691 C CA . MET A 1 87 ? 2.167 6.032 5.241 1.00 83.69 87 MET A CA 1
ATOM 692 C C . MET A 1 87 ? 3.563 6.589 4.959 1.00 83.69 87 MET A C 1
ATOM 694 O O . MET A 1 87 ? 4.146 6.243 3.932 1.00 83.69 87 MET A O 1
ATOM 698 N N . MET A 1 88 ? 4.129 7.384 5.871 1.00 87.69 88 MET A N 1
ATOM 699 C CA . MET A 1 88 ? 5.490 7.916 5.748 1.00 87.69 88 MET A CA 1
ATOM 700 C C . MET A 1 88 ? 6.564 6.822 5.722 1.00 87.69 88 MET A C 1
ATOM 702 O O . MET A 1 88 ? 7.614 7.025 5.120 1.00 87.69 88 MET A O 1
ATOM 706 N N . GLU A 1 89 ? 6.313 5.650 6.309 1.00 83.00 89 GLU A N 1
ATOM 707 C CA . GLU A 1 89 ? 7.217 4.498 6.216 1.00 83.00 89 GLU A CA 1
ATOM 708 C C . GLU A 1 89 ? 7.019 3.695 4.916 1.00 83.00 89 GLU A C 1
ATOM 710 O O . GLU A 1 89 ? 7.974 3.214 4.301 1.00 83.00 89 GLU A O 1
ATOM 715 N N . ILE A 1 90 ? 5.770 3.557 4.471 1.00 80.69 90 ILE A N 1
ATOM 716 C CA . ILE A 1 90 ? 5.386 2.761 3.302 1.00 80.69 90 ILE A CA 1
ATOM 717 C C . ILE A 1 90 ? 5.736 3.455 1.981 1.00 80.69 90 ILE A C 1
ATOM 719 O O . ILE A 1 90 ? 6.224 2.797 1.059 1.00 80.69 90 ILE A O 1
ATOM 723 N N . ILE A 1 91 ? 5.467 4.758 1.857 1.00 81.81 91 ILE A N 1
ATOM 724 C CA . ILE A 1 91 ? 5.724 5.546 0.642 1.00 81.81 91 ILE A CA 1
ATOM 725 C C . ILE A 1 91 ? 7.173 5.369 0.166 1.00 81.81 91 ILE A C 1
ATOM 727 O O . ILE A 1 91 ? 7.361 4.912 -0.964 1.00 81.81 91 ILE A O 1
ATOM 731 N N . PRO A 1 92 ? 8.208 5.574 1.003 1.00 78.62 92 PRO A N 1
ATOM 732 C CA . PRO A 1 92 ? 9.580 5.353 0.578 1.00 78.62 92 PRO A CA 1
ATOM 733 C C . PRO A 1 92 ? 9.878 3.879 0.289 1.00 78.62 92 PRO A C 1
ATOM 735 O O . PRO A 1 92 ? 10.782 3.603 -0.482 1.00 78.62 92 PRO A O 1
ATOM 738 N N . GLN A 1 93 ? 9.149 2.894 0.820 1.00 73.69 93 GLN A N 1
ATOM 739 C CA . GLN A 1 93 ? 9.325 1.494 0.395 1.00 73.69 93 GLN A CA 1
ATOM 740 C C . GLN A 1 93 ? 8.769 1.235 -1.014 1.00 73.69 93 GLN A C 1
ATOM 742 O O . GLN A 1 93 ? 9.304 0.391 -1.744 1.00 73.69 93 GLN A O 1
ATOM 747 N N . LEU A 1 94 ? 7.729 1.972 -1.406 1.00 69.75 94 LEU A N 1
ATOM 748 C CA . LEU A 1 94 ? 7.191 1.982 -2.764 1.00 69.75 94 LEU A CA 1
ATOM 749 C C . LEU A 1 94 ? 8.10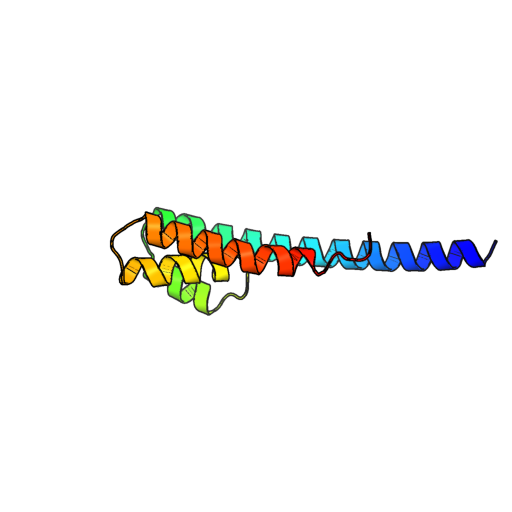0 2.780 -3.721 1.00 69.75 94 LEU A C 1
ATOM 751 O O . LEU A 1 94 ? 8.320 2.332 -4.846 1.00 69.75 94 LEU A O 1
ATOM 755 N N . GLU A 1 95 ? 8.696 3.886 -3.260 1.00 68.50 95 GLU A N 1
ATOM 756 C CA . GLU A 1 95 ? 9.565 4.786 -4.045 1.00 68.50 95 GLU A CA 1
ATOM 757 C C . GLU A 1 95 ? 11.049 4.372 -4.095 1.00 68.50 95 GLU A C 1
ATOM 759 O O . GLU A 1 95 ? 11.722 4.548 -5.104 1.00 68.50 95 GLU A O 1
ATOM 764 N N . LYS A 1 96 ? 11.613 3.743 -3.059 1.00 60.03 96 LYS A N 1
ATOM 765 C CA . LYS A 1 96 ? 13.011 3.246 -3.048 1.00 60.03 96 LYS A CA 1
ATOM 766 C C . LYS A 1 96 ? 13.228 2.129 -4.073 1.00 60.03 96 LYS A C 1
ATOM 768 O O . LYS A 1 96 ? 14.356 1.784 -4.415 1.00 60.03 96 LYS A O 1
ATOM 773 N N . ARG A 1 97 ? 12.138 1.560 -4.589 1.00 55.34 97 ARG A N 1
ATOM 774 C CA . ARG A 1 97 ? 12.127 0.609 -5.708 1.00 55.34 97 ARG A CA 1
ATOM 775 C C . ARG A 1 97 ? 12.139 1.309 -7.076 1.00 55.34 97 ARG A C 1
ATOM 777 O O . ARG A 1 97 ? 12.201 0.613 -8.086 1.00 55.34 97 ARG A O 1
ATOM 784 N N . THR A 1 98 ? 12.134 2.644 -7.119 1.00 57.25 98 THR A N 1
ATOM 785 C CA . THR A 1 98 ? 12.253 3.471 -8.328 1.00 57.25 98 THR A CA 1
ATOM 78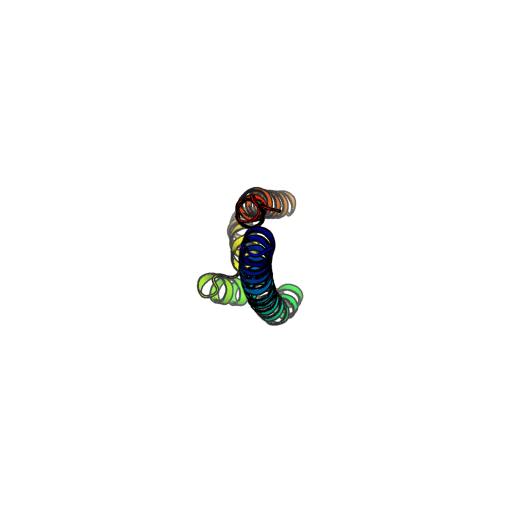6 C C . THR A 1 98 ? 13.471 4.415 -8.315 1.00 57.25 98 THR A C 1
ATOM 788 O O . THR A 1 98 ? 13.276 5.621 -8.396 1.00 57.25 98 THR A O 1
ATOM 791 N N . PRO A 1 99 ? 14.733 3.932 -8.259 1.00 53.00 99 PRO A N 1
ATOM 792 C CA . PRO A 1 99 ? 15.889 4.813 -8.468 1.00 53.00 99 PRO A CA 1
ATOM 793 C C . PRO A 1 99 ? 16.280 5.004 -9.945 1.00 53.00 99 PRO A C 1
ATOM 795 O O . PRO A 1 99 ? 17.158 5.809 -10.226 1.00 53.00 99 PRO A O 1
ATOM 798 N N . TYR A 1 100 ? 15.717 4.225 -10.879 1.00 44.94 100 TYR A N 1
ATOM 799 C CA . TYR A 1 100 ? 16.299 4.034 -12.221 1.00 44.94 100 TYR A CA 1
ATOM 800 C C . TYR A 1 100 ? 15.390 4.421 -13.396 1.00 44.94 100 TYR A C 1
ATOM 802 O O . TYR A 1 100 ? 15.572 3.909 -14.501 1.00 44.94 100 TYR A O 1
ATOM 810 N N . VAL A 1 101 ? 14.411 5.301 -13.173 1.00 48.66 101 VAL A N 1
ATOM 811 C CA . VAL A 1 101 ? 13.749 6.038 -14.263 1.00 48.66 101 VAL A CA 1
ATOM 812 C C . VAL A 1 101 ? 13.763 7.511 -13.917 1.00 48.66 101 VAL A C 1
ATOM 814 O O . VAL A 1 101 ? 13.361 7.806 -12.771 1.00 48.66 101 VAL A O 1
#

Foldseek 3Di:
DVVVVVVVVVVVVVVVVVVVVVCVLVVLQVVLCVVLVVCVVVVVLVVLLVSLVVRPRLVSQLQNQLSVVVVVDVDNVVSVVSSVVSCVVVVCVVCVVPPDD

Radius of gyration: 18.71 Å; chains: 1; bounding box: 45×25×58 Å

Sequence (101 aa):
MYPILFVFMTGMAIAIERWFRLNRVGSINRKTWSVIHPMLVKGEFDKVRAMIGKDKSTVAQMLGMGLARQGAVRRREDIEIAMEESMMEIIPQLEKRTPYV